Protein AF-A0A7G2JY87-F1 (afdb_monomer)

Solvent-accessible surface area (backbone atoms only — not comparable to full-atom values): 2193 Å² total; per-residue (Å²): 133,45,68,66,39,35,51,77,27,59,76,36,41,36,45,29,42,45,1,30,0,61,17,46,49,2,31,3,38,20,44,45,1,32,0,63,5,71,62,15,69,6,71,37,66,63,22,74,18,63,117

Structure (mmCIF, N/CA/C/O backbone):
data_AF-A0A7G2JY87-F1
#
_entry.id   AF-A0A7G2JY87-F1
#
loop_
_atom_site.group_PDB
_atom_site.id
_atom_site.type_symbol
_atom_site.label_atom_id
_atom_site.label_alt_id
_atom_site.label_comp_id
_atom_site.label_asym_id
_atom_site.label_entity_id
_atom_site.label_seq_id
_atom_site.pdbx_PDB_ins_code
_atom_site.Cartn_x
_atom_site.Cartn_y
_atom_site.Cartn_z
_atom_site.occupancy
_atom_site.B_iso_or_equiv
_atom_site.auth_seq_id
_atom_site.auth_comp_id
_atom_site.auth_asym_id
_atom_site.auth_atom_id
_atom_site.pdbx_PDB_model_num
ATOM 1 N N . MET A 1 1 ? 5.546 -13.920 1.214 1.00 50.62 1 MET A N 1
ATOM 2 C CA . MET A 1 1 ? 5.750 -12.736 2.075 1.00 50.62 1 MET A CA 1
ATOM 3 C C . MET A 1 1 ? 6.582 -11.728 1.301 1.00 50.62 1 MET A C 1
ATOM 5 O O . MET A 1 1 ? 7.712 -12.045 0.953 1.00 50.62 1 MET A O 1
ATOM 9 N N . GLY A 1 2 ? 5.999 -10.595 0.904 1.00 54.94 2 GLY A N 1
ATOM 10 C CA . GLY A 1 2 ? 6.719 -9.567 0.150 1.00 54.94 2 GLY A CA 1
ATOM 11 C C . GLY A 1 2 ? 7.762 -8.914 1.048 1.00 54.94 2 GLY A C 1
ATOM 12 O O . GLY A 1 2 ? 7.418 -8.428 2.120 1.00 54.94 2 GLY A O 1
ATOM 13 N N . ASN A 1 3 ? 9.025 -8.926 0.633 1.00 71.31 3 ASN A N 1
ATOM 14 C CA . ASN A 1 3 ? 10.068 -8.130 1.272 1.00 71.31 3 ASN A CA 1
ATOM 15 C C . ASN A 1 3 ? 9.556 -6.668 1.347 1.00 71.31 3 ASN A C 1
ATOM 17 O O . ASN A 1 3 ? 9.238 -6.079 0.314 1.00 71.31 3 ASN A O 1
ATOM 21 N N . SER A 1 4 ? 9.355 -6.137 2.556 1.00 87.44 4 SER A N 1
ATOM 22 C CA . SER A 1 4 ? 8.924 -4.747 2.807 1.00 87.44 4 SER A CA 1
ATOM 23 C C . SER A 1 4 ? 7.474 -4.358 2.453 1.00 87.44 4 SER A C 1
ATOM 25 O O . SER A 1 4 ? 7.219 -3.182 2.210 1.00 87.44 4 SER A O 1
ATOM 27 N N . ALA A 1 5 ? 6.509 -5.286 2.425 1.00 94.69 5 ALA A N 1
ATOM 28 C CA . ALA A 1 5 ? 5.092 -4.888 2.416 1.00 94.69 5 ALA A CA 1
ATOM 29 C C . ALA A 1 5 ? 4.710 -4.244 3.766 1.00 94.69 5 ALA A C 1
ATOM 31 O O . ALA A 1 5 ? 4.947 -4.837 4.817 1.00 94.69 5 ALA A O 1
ATOM 32 N N . ASN A 1 6 ? 4.117 -3.052 3.737 1.00 95.19 6 ASN A N 1
ATOM 33 C CA . ASN A 1 6 ? 3.726 -2.267 4.901 1.00 95.19 6 ASN A CA 1
ATOM 34 C C . ASN A 1 6 ? 2.205 -2.059 4.936 1.00 95.19 6 ASN A C 1
ATOM 36 O O . ASN A 1 6 ? 1.667 -1.259 4.175 1.00 95.19 6 ASN A O 1
ATOM 40 N N . ALA A 1 7 ? 1.528 -2.771 5.832 1.00 96.44 7 ALA A N 1
ATOM 41 C CA . ALA A 1 7 ? 0.116 -2.595 6.166 1.00 96.44 7 ALA A CA 1
ATOM 42 C C . ALA A 1 7 ? 0.033 -2.014 7.588 1.00 96.44 7 ALA A C 1
ATOM 44 O O . ALA A 1 7 ? -0.115 -2.758 8.555 1.00 96.44 7 ALA A O 1
ATOM 45 N N . SER A 1 8 ? 0.253 -0.703 7.735 1.00 95.12 8 SER A N 1
ATOM 46 C CA . SER A 1 8 ? 0.515 -0.089 9.051 1.00 95.12 8 SER A CA 1
ATOM 47 C C . SER A 1 8 ? -0.719 0.447 9.778 1.00 95.12 8 SER A C 1
ATOM 49 O O . SER A 1 8 ? -0.601 0.849 10.932 1.00 95.12 8 SER A O 1
ATOM 51 N N . ALA A 1 9 ? -1.881 0.508 9.124 1.00 96.31 9 ALA A N 1
ATOM 52 C CA . ALA A 1 9 ? -3.114 1.039 9.711 1.00 96.31 9 ALA A CA 1
ATOM 53 C C . ALA A 1 9 ? -4.204 -0.036 9.856 1.00 96.31 9 ALA A C 1
ATOM 55 O O . ALA A 1 9 ? -4.092 -1.141 9.318 1.00 96.31 9 ALA A O 1
ATOM 56 N N . ASN A 1 10 ? -5.278 0.295 10.580 1.00 96.75 10 ASN A N 1
ATOM 57 C CA . ASN A 1 10 ? -6.403 -0.615 10.795 1.00 96.75 10 ASN A CA 1
ATOM 58 C C . ASN A 1 10 ? -7.075 -1.011 9.475 1.00 96.75 10 ASN A C 1
ATOM 60 O O . ASN A 1 10 ? -7.294 -0.173 8.598 1.00 96.75 10 ASN A O 1
ATOM 64 N N . GLN A 1 11 ? -7.429 -2.296 9.375 1.00 97.00 11 GLN A N 1
ATOM 65 C CA . GLN A 1 11 ? -8.161 -2.866 8.237 1.00 97.00 11 GLN A CA 1
ATOM 66 C C . GLN A 1 11 ? -7.464 -2.629 6.885 1.00 97.00 11 GLN A C 1
ATOM 68 O O . GLN A 1 11 ? -8.119 -2.409 5.870 1.00 97.00 11 GLN A O 1
ATOM 73 N N . THR A 1 12 ? -6.129 -2.661 6.866 1.00 97.50 12 THR A N 1
ATOM 74 C CA . THR A 1 12 ? -5.344 -2.479 5.640 1.00 97.50 12 THR A CA 1
ATOM 75 C C . THR A 1 12 ? -4.937 -3.791 4.986 1.00 97.50 12 THR A C 1
ATOM 77 O O . THR A 1 12 ? -4.818 -4.831 5.635 1.00 97.50 12 THR A O 1
ATOM 80 N N . ILE A 1 13 ? -4.685 -3.729 3.679 1.00 97.06 13 ILE A N 1
ATOM 81 C CA . ILE A 1 13 ? -4.112 -4.827 2.898 1.00 97.06 13 ILE A CA 1
ATOM 82 C C . ILE A 1 13 ? -2.902 -4.284 2.140 1.00 97.06 13 ILE A C 1
ATOM 84 O O . ILE A 1 13 ? -3.052 -3.378 1.328 1.00 97.06 13 ILE A O 1
ATOM 88 N N . ALA A 1 14 ? -1.715 -4.850 2.369 1.00 97.38 14 ALA A N 1
ATOM 89 C CA . ALA A 1 14 ? -0.510 -4.546 1.596 1.00 97.38 14 ALA A CA 1
ATOM 90 C C . ALA A 1 14 ? 0.090 -5.835 1.027 1.00 97.38 14 ALA A C 1
ATOM 92 O O . ALA A 1 14 ? 0.597 -6.682 1.764 1.00 97.38 14 ALA A O 1
ATOM 93 N N . ILE A 1 15 ? 0.026 -5.999 -0.293 1.00 96.25 15 ILE A N 1
ATOM 94 C CA . ILE A 1 15 ? 0.492 -7.198 -0.993 1.00 96.25 15 ILE A CA 1
ATOM 95 C C . ILE A 1 15 ? 1.426 -6.783 -2.131 1.00 96.25 15 ILE A C 1
ATOM 97 O O . ILE A 1 15 ? 1.016 -6.131 -3.085 1.00 96.25 15 ILE A O 1
ATOM 101 N N . GLY A 1 16 ? 2.686 -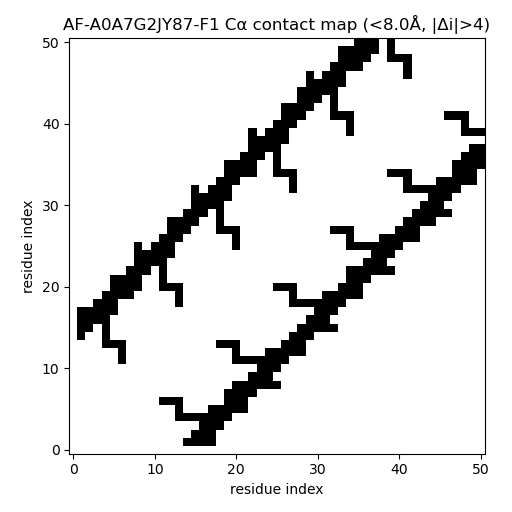7.211 -2.046 1.00 95.06 16 GLY A N 1
ATOM 102 C CA . GLY A 1 16 ? 3.737 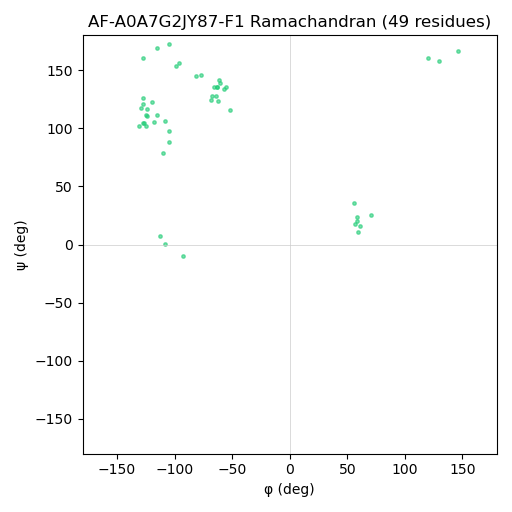-6.901 -3.019 1.00 95.06 16 GLY A CA 1
ATOM 103 C C . GLY A 1 16 ? 5.000 -6.374 -2.339 1.00 95.06 16 GLY A C 1
ATOM 104 O O . GLY A 1 16 ? 4.957 -5.908 -1.203 1.00 95.06 16 GLY A O 1
ATOM 105 N N . ARG A 1 17 ? 6.157 -6.478 -3.004 1.00 95.44 17 ARG A N 1
ATOM 106 C CA . ARG A 1 17 ? 7.413 -5.908 -2.484 1.00 95.44 17 ARG A CA 1
ATOM 107 C C . ARG A 1 17 ? 7.278 -4.383 -2.422 1.00 95.44 17 ARG A C 1
ATOM 109 O O . ARG A 1 17 ? 6.911 -3.778 -3.426 1.00 95.44 17 ARG A O 1
ATOM 116 N N . SER A 1 18 ? 7.565 -3.786 -1.268 1.00 95.38 18 SER A N 1
ATOM 117 C CA . SER A 1 18 ? 7.412 -2.340 -1.015 1.00 95.38 18 SER A CA 1
ATOM 118 C C . SER A 1 18 ? 5.983 -1.779 -1.147 1.00 95.38 18 SER A C 1
ATOM 120 O O . SER A 1 18 ? 5.825 -0.567 -1.258 1.00 95.38 18 SER A O 1
ATOM 122 N N . ALA A 1 19 ? 4.937 -2.615 -1.152 1.00 97.75 19 ALA A N 1
ATOM 123 C CA . ALA A 1 19 ? 3.558 -2.119 -1.091 1.00 97.75 19 ALA A CA 1
ATOM 124 C C . ALA A 1 19 ? 3.319 -1.392 0.244 1.00 97.75 19 ALA A C 1
ATOM 126 O O . ALA A 1 19 ? 3.707 -1.910 1.284 1.00 97.75 19 ALA A O 1
ATOM 127 N N . ASN A 1 20 ? 2.676 -0.227 0.236 1.00 97.44 20 ASN A N 1
ATOM 128 C CA . ASN A 1 20 ? 2.464 0.617 1.408 1.00 97.44 20 ASN A CA 1
ATOM 129 C C . ASN A 1 20 ? 0.994 1.042 1.521 1.00 97.44 20 ASN A C 1
ATOM 131 O O . ASN A 1 20 ? 0.557 1.952 0.820 1.00 97.44 20 ASN A O 1
ATOM 135 N N . ALA A 1 21 ? 0.248 0.394 2.412 1.00 98.12 21 ALA A N 1
ATOM 136 C CA . ALA A 1 21 ? -1.091 0.786 2.835 1.00 98.12 21 ALA A CA 1
ATOM 137 C C . ALA A 1 21 ? -1.003 1.412 4.236 1.00 98.12 21 ALA A C 1
ATOM 139 O O . ALA A 1 21 ? -0.922 0.701 5.241 1.00 98.12 21 ALA A O 1
ATOM 140 N N . SER A 1 22 ? -0.970 2.747 4.306 1.00 97.12 22 SER A N 1
ATOM 141 C CA . SER A 1 22 ? -0.617 3.471 5.539 1.00 97.12 22 SER A CA 1
ATOM 142 C C . SER A 1 22 ? -1.774 4.179 6.245 1.00 97.12 22 SER A C 1
ATOM 144 O O . SER A 1 22 ? -1.559 4.798 7.290 1.00 97.12 22 SER A O 1
ATOM 146 N N . LYS A 1 23 ? -2.996 4.088 5.710 1.00 98.06 23 LYS A N 1
ATOM 147 C CA . LYS A 1 23 ? -4.207 4.708 6.273 1.00 98.06 23 LYS A CA 1
ATOM 148 C C . LYS A 1 23 ? -5.337 3.709 6.458 1.00 98.06 23 LYS A C 1
ATOM 150 O O . LYS A 1 23 ? -5.322 2.636 5.870 1.00 98.06 23 LYS A O 1
ATOM 155 N N . GLU A 1 24 ? -6.301 4.062 7.301 1.00 97.88 24 GLU A N 1
ATOM 156 C CA . GLU A 1 24 ? -7.417 3.186 7.655 1.00 97.88 24 GLU A CA 1
ATOM 157 C C . GLU A 1 24 ? -8.175 2.710 6.409 1.00 97.88 24 GLU A C 1
ATOM 159 O O . GLU A 1 24 ? -8.462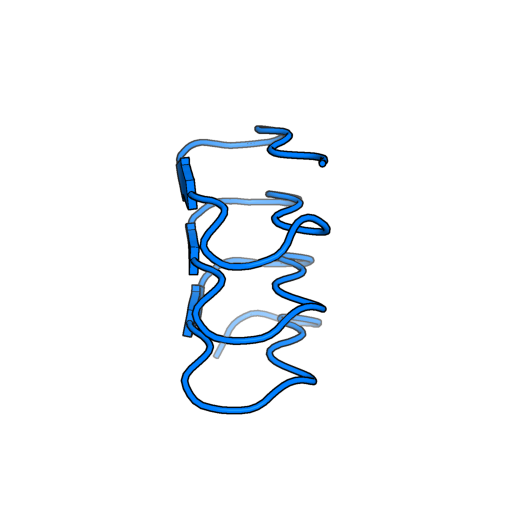 3.505 5.510 1.00 97.88 24 GLU A O 1
ATOM 164 N N . ASN A 1 25 ? -8.501 1.414 6.358 1.00 97.62 25 ASN A N 1
ATOM 165 C CA . ASN A 1 25 ? -9.204 0.775 5.240 1.00 97.62 25 ASN A CA 1
ATOM 166 C C . ASN A 1 25 ? -8.487 0.890 3.873 1.00 97.62 25 ASN A C 1
ATOM 168 O O . ASN A 1 25 ? -9.128 0.757 2.830 1.00 97.62 25 ASN A O 1
ATOM 172 N N . ALA A 1 26 ? -7.177 1.161 3.846 1.00 98.31 26 ALA A N 1
ATOM 173 C CA . ALA A 1 26 ? -6.411 1.279 2.607 1.00 98.31 26 ALA A CA 1
ATOM 174 C C . ALA A 1 26 ? -5.979 -0.084 2.031 1.00 98.31 26 ALA A C 1
ATOM 176 O O . ALA A 1 26 ? -5.614 -1.010 2.762 1.00 98.31 26 ALA A O 1
ATOM 177 N N . ILE A 1 27 ? -5.953 -0.188 0.701 1.00 98.06 27 ILE A N 1
ATOM 178 C CA . ILE A 1 27 ? -5.534 -1.387 -0.039 1.00 98.06 27 ILE A CA 1
ATOM 179 C C . ILE A 1 27 ? -4.399 -1.017 -0.996 1.00 98.06 27 ILE A C 1
ATOM 181 O O . ILE A 1 27 ? -4.609 -0.257 -1.935 1.00 98.06 2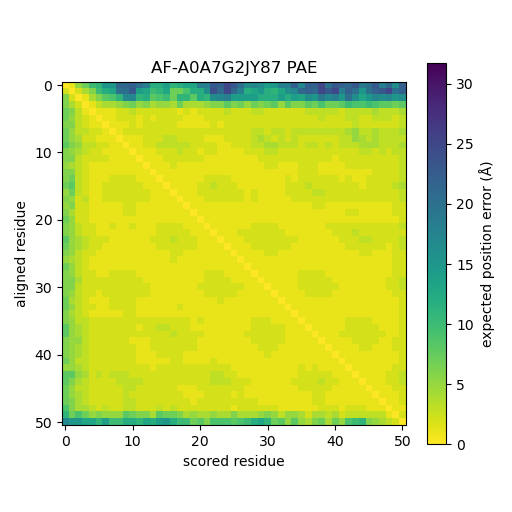7 ILE A O 1
ATOM 185 N N . ALA A 1 28 ? -3.212 -1.587 -0.790 1.00 98.25 28 ALA A N 1
ATOM 186 C CA . ALA A 1 28 ? -2.059 -1.491 -1.681 1.00 98.25 28 ALA A CA 1
ATOM 187 C C . ALA A 1 28 ? -1.718 -2.879 -2.249 1.00 98.25 28 ALA A C 1
ATOM 189 O O . ALA A 1 28 ? -1.262 -3.767 -1.527 1.00 98.25 28 ALA A O 1
ATOM 190 N N . LEU A 1 29 ? -1.922 -3.075 -3.551 1.00 97.25 29 LEU A N 1
ATOM 191 C CA . LEU A 1 29 ? -1.677 -4.343 -4.241 1.00 97.25 29 LEU A CA 1
ATOM 192 C C . LEU A 1 29 ? -0.757 -4.118 -5.446 1.00 97.25 29 LEU A C 1
ATOM 194 O O . LEU A 1 29 ? -1.200 -3.628 -6.479 1.00 97.25 29 LEU A O 1
ATOM 198 N N . GLY A 1 30 ? 0.515 -4.502 -5.337 1.00 97.00 30 GLY A N 1
ATOM 199 C CA . GLY A 1 30 ? 1.513 -4.369 -6.402 1.00 97.00 30 GLY A CA 1
ATOM 200 C C . GLY A 1 30 ? 2.922 -4.087 -5.879 1.00 97.00 30 GLY A C 1
ATOM 201 O O . GLY A 1 30 ? 3.115 -3.752 -4.712 1.00 97.00 30 GLY A O 1
ATOM 202 N N . TYR A 1 31 ? 3.938 -4.221 -6.739 1.00 96.25 31 TYR A N 1
ATOM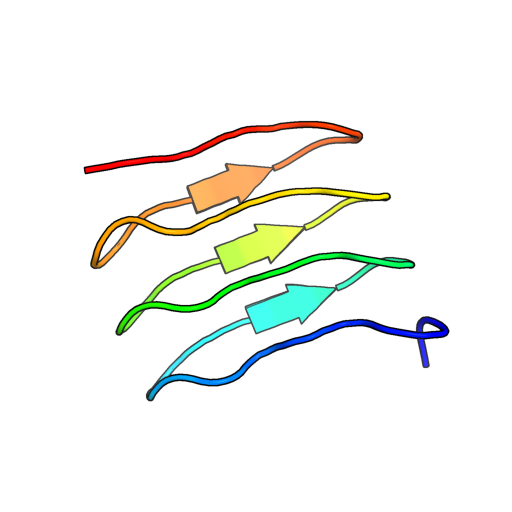 203 C CA . TYR A 1 31 ? 5.287 -3.737 -6.419 1.00 96.25 31 TYR A CA 1
ATOM 204 C C . TYR A 1 31 ? 5.240 -2.218 -6.228 1.00 96.25 31 TYR A C 1
ATOM 206 O O . TYR A 1 31 ? 4.803 -1.517 -7.133 1.00 96.25 31 TYR A O 1
ATOM 214 N N . ASN A 1 32 ? 5.670 -1.722 -5.067 1.00 96.56 32 ASN A N 1
ATOM 215 C CA . ASN A 1 32 ? 5.714 -0.289 -4.758 1.00 96.56 32 ASN A CA 1
ATOM 216 C C . ASN A 1 32 ? 4.352 0.447 -4.847 1.00 96.56 32 ASN A C 1
ATOM 218 O O . ASN A 1 32 ? 4.314 1.662 -5.036 1.00 96.56 32 ASN A O 1
ATOM 222 N N . ALA A 1 33 ? 3.226 -0.265 -4.712 1.00 98.19 33 ALA A N 1
ATOM 223 C CA . ALA A 1 33 ? 1.902 0.358 -4.641 1.00 98.19 33 ALA A CA 1
ATOM 224 C C . ALA A 1 33 ? 1.764 1.195 -3.355 1.00 98.19 33 ALA A C 1
ATOM 226 O O . ALA A 1 33 ? 2.142 0.729 -2.285 1.00 98.19 33 ALA A O 1
ATOM 227 N N . GLN A 1 34 ? 1.209 2.406 -3.430 1.00 98.06 34 GLN A N 1
ATOM 228 C CA . GLN A 1 34 ? 1.098 3.350 -2.311 1.00 98.06 34 GLN A CA 1
ATOM 229 C C . GLN A 1 34 ? -0.355 3.787 -2.104 1.00 98.06 34 GLN A C 1
ATOM 231 O O . GLN A 1 34 ? -0.860 4.647 -2.821 1.00 98.06 34 GLN A O 1
ATOM 236 N N . ALA A 1 35 ? -1.018 3.221 -1.099 1.00 98.31 35 ALA A N 1
ATOM 237 C CA . ALA A 1 35 ? -2.340 3.628 -0.634 1.00 98.31 35 ALA A CA 1
ATOM 238 C C . ALA A 1 35 ? -2.196 4.406 0.686 1.00 98.31 35 ALA A C 1
ATOM 240 O O . ALA A 1 35 ? -2.188 3.832 1.778 1.00 98.31 35 ALA A O 1
ATOM 241 N N . THR A 1 36 ? -2.012 5.722 0.578 1.00 97.38 36 THR A N 1
ATOM 242 C CA . THR A 1 36 ? -1.708 6.624 1.706 1.00 97.38 36 THR A CA 1
ATOM 243 C C . THR A 1 36 ? -2.840 7.608 2.025 1.00 97.38 36 THR A C 1
ATOM 245 O O . THR A 1 36 ? -2.660 8.477 2.880 1.00 97.38 36 THR A O 1
ATOM 248 N N . GLY A 1 37 ? -4.001 7.462 1.376 1.00 97.75 37 GLY A N 1
ATOM 249 C CA . GLY A 1 37 ? -5.274 8.091 1.751 1.00 97.75 37 GLY A CA 1
ATOM 250 C C . GLY A 1 37 ? -6.192 7.137 2.531 1.00 97.75 37 GLY A C 1
ATOM 251 O O . GLY A 1 37 ? -6.099 5.918 2.387 1.00 97.75 37 GLY A O 1
ATOM 252 N N . GLU A 1 38 ? -7.082 7.670 3.372 1.00 97.25 38 GLU A N 1
ATOM 253 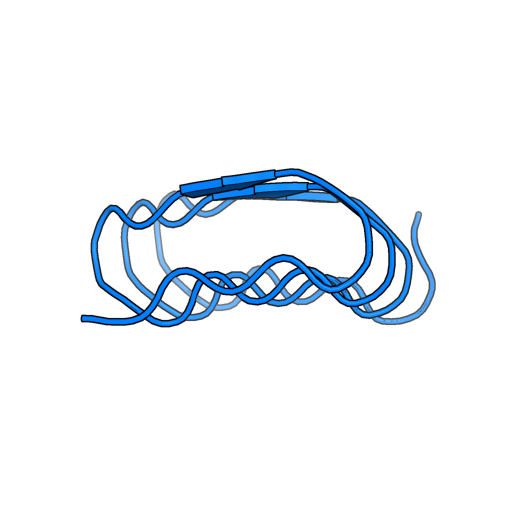C CA . GLU A 1 38 ? -8.103 6.856 4.054 1.00 97.25 38 GLU A CA 1
ATOM 254 C C . GLU A 1 38 ? -9.055 6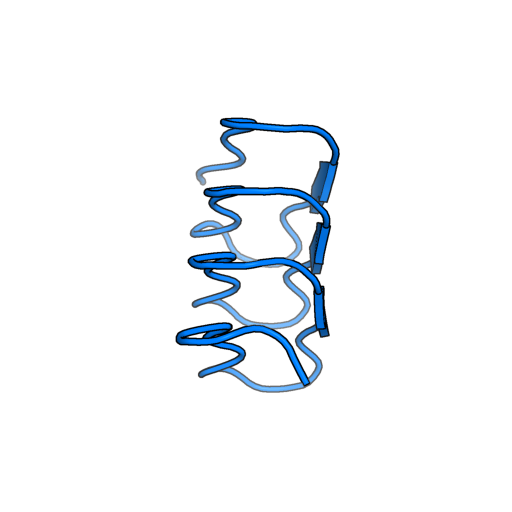.216 3.039 1.00 97.25 38 GLU A C 1
ATOM 256 O O . GLU A 1 38 ? -9.512 6.881 2.113 1.00 97.25 38 GLU A O 1
ATOM 261 N N . ARG A 1 39 ? -9.362 4.923 3.214 1.00 97.19 39 ARG A N 1
ATOM 262 C CA . ARG A 1 39 ? -10.185 4.123 2.283 1.00 97.19 39 ARG A CA 1
ATOM 263 C C . ARG A 1 39 ? -9.642 4.085 0.842 1.00 97.19 39 ARG A C 1
ATOM 265 O O . ARG A 1 39 ? -10.378 3.752 -0.085 1.00 97.19 39 ARG A O 1
ATOM 272 N N . ALA A 1 40 ? -8.369 4.424 0.633 1.00 98.06 40 ALA A N 1
ATOM 273 C CA . ALA A 1 40 ? -7.763 4.481 -0.692 1.00 98.06 40 ALA A CA 1
ATOM 274 C C . ALA A 1 40 ? -7.427 3.082 -1.237 1.00 98.06 40 ALA A C 1
ATOM 276 O O . ALA A 1 40 ? -7.008 2.196 -0.492 1.00 98.06 40 ALA A O 1
ATOM 277 N N . SER A 1 41 ? -7.544 2.894 -2.554 1.00 98.00 41 SER A N 1
ATOM 278 C CA . SER A 1 41 ? -7.169 1.646 -3.230 1.00 98.00 41 SER A CA 1
ATOM 279 C C . SER A 1 41 ? -6.145 1.915 -4.333 1.00 98.00 41 SER A C 1
ATOM 281 O O . SER A 1 41 ? -6.458 2.536 -5.346 1.00 98.00 41 SER A O 1
ATOM 283 N N . ALA A 1 42 ? -4.909 1.462 -4.124 1.00 98.12 42 ALA A N 1
ATOM 284 C CA . ALA A 1 42 ? -3.820 1.507 -5.093 1.00 98.12 42 ALA A CA 1
ATOM 285 C C . ALA A 1 42 ? -3.542 0.088 -5.605 1.00 98.12 42 ALA A C 1
ATOM 287 O O . ALA A 1 42 ? -2.970 -0.742 -4.894 1.00 98.12 42 ALA A O 1
ATOM 288 N N . VAL A 1 43 ? -3.953 -0.192 -6.842 1.00 97.62 43 VAL A N 1
ATOM 289 C CA . VAL A 1 43 ? -3.821 -1.512 -7.469 1.00 97.62 43 VAL A CA 1
ATOM 290 C C . VAL A 1 43 ? -2.969 -1.403 -8.730 1.00 97.62 43 VAL A C 1
ATOM 292 O O . VAL A 1 43 ? -3.299 -0.659 -9.648 1.00 97.62 43 VAL A O 1
ATOM 295 N N . GLY A 1 44 ? -1.881 -2.166 -8.767 1.00 97.56 44 GLY A N 1
ATOM 296 C CA . GLY A 1 44 ? -0.888 -2.183 -9.837 1.00 97.56 44 GLY A CA 1
ATOM 297 C C . GLY A 1 44 ? 0.516 -1.802 -9.345 1.00 97.56 44 GLY A C 1
ATOM 298 O O . GLY A 1 44 ? 0.660 -1.204 -8.275 1.00 97.56 44 GLY A O 1
ATOM 299 N N . PRO A 1 45 ? 1.577 -2.154 -10.095 1.00 96.81 45 PRO A N 1
ATOM 300 C CA . PRO A 1 45 ? 2.926 -1.672 -9.815 1.00 96.81 45 PRO A CA 1
ATOM 301 C C . PRO A 1 45 ? 2.976 -0.139 -9.823 1.00 96.81 45 PRO A C 1
ATOM 303 O O . PRO A 1 45 ? 2.409 0.484 -10.717 1.00 96.81 45 PRO A O 1
ATOM 306 N N . ASP A 1 46 ? 3.623 0.452 -8.817 1.00 97.69 46 ASP A N 1
ATOM 307 C CA . ASP A 1 46 ? 3.816 1.901 -8.653 1.00 97.69 46 ASP A CA 1
ATOM 308 C C . ASP A 1 46 ? 2.522 2.745 -8.567 1.00 97.69 46 ASP A C 1
ATOM 310 O O . ASP A 1 46 ? 2.578 3.979 -8.586 1.00 97.69 46 ASP A O 1
ATOM 314 N N . ALA A 1 47 ? 1.353 2.106 -8.431 1.00 98.19 47 ALA A N 1
ATOM 315 C CA . ALA A 1 47 ? 0.068 2.786 -8.295 1.00 98.19 47 ALA A CA 1
ATOM 316 C C . ALA A 1 47 ? 0.037 3.660 -7.032 1.00 98.19 47 ALA A C 1
ATOM 318 O O . ALA A 1 47 ? 0.535 3.258 -5.980 1.00 98.19 47 ALA A O 1
ATOM 319 N N . LYS A 1 48 ? -0.584 4.842 -7.114 1.00 98.00 48 LYS A N 1
ATOM 320 C CA . LYS A 1 48 ? -0.709 5.777 -5.988 1.00 98.00 48 LYS A CA 1
ATOM 321 C C . LYS A 1 48 ? -2.162 6.170 -5.780 1.00 98.00 48 LYS A C 1
ATOM 323 O O . LYS A 1 48 ? -2.803 6.665 -6.701 1.00 98.00 48 LYS A O 1
ATOM 328 N N . ALA A 1 49 ? -2.642 5.992 -4.560 1.00 97.19 49 ALA A N 1
ATOM 329 C CA . ALA A 1 49 ? -3.938 6.457 -4.106 1.00 97.19 49 ALA A CA 1
ATOM 330 C C . ALA A 1 49 ? -3.721 7.269 -2.823 1.00 97.19 49 ALA A C 1
ATOM 332 O O . ALA A 1 49 ? -3.396 6.730 -1.761 1.00 97.19 49 ALA A O 1
ATOM 333 N N . ILE A 1 50 ? -3.814 8.585 -2.978 1.00 94.06 50 ILE A N 1
ATOM 334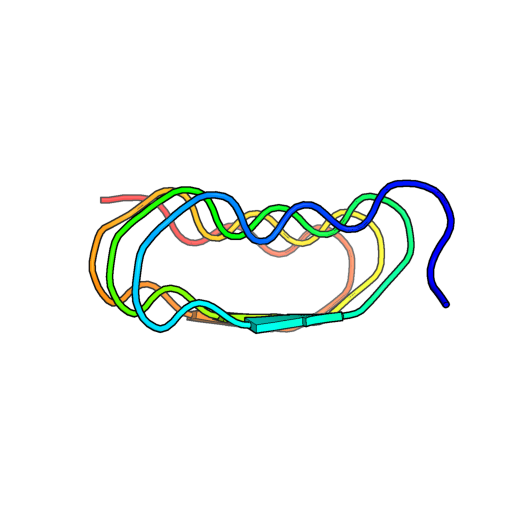 C CA . ILE A 1 50 ? -3.638 9.598 -1.933 1.00 94.06 50 ILE A CA 1
ATOM 335 C C . ILE A 1 50 ? -5.013 10.16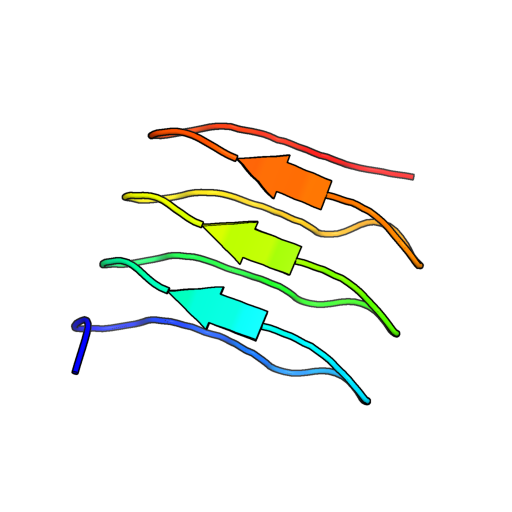3 -1.533 1.00 94.06 50 ILE A C 1
ATOM 337 O O . ILE A 1 50 ? -6.012 9.792 -2.149 1.00 94.06 50 ILE A O 1
ATOM 341 N N . ALA A 1 51 ? -5.062 10.993 -0.485 1.00 83.81 51 ALA A N 1
ATOM 342 C CA . ALA A 1 51 ? -6.283 11.694 -0.068 1.00 83.81 51 ALA A CA 1
ATOM 343 C C . ALA A 1 51 ? -6.811 12.649 -1.151 1.00 83.81 51 ALA A C 1
ATOM 345 O O . ALA A 1 51 ? -5.967 13.229 -1.875 1.00 83.81 51 ALA A O 1
#

Foldseek 3Di:
DACCFAQPEDCEATDHHCFHQHEDCEYTAEHNFAGDDHVFYFHYHVGYTHD

Sequence (51 aa):
MGNSANASANQTIAIGRSANASKENAIALGYNAQATGERASAVGPDAKAIA

Secondary structure (DSSP, 8-state):
--TT-EE-STT-EEESTT-EE-STT-EEESTT-EE-STT-EEESTT-EE--

Mean predicted aligned error: 2.83 Å

Radius of gyration: 8.73 Å; Cα contacts (8 Å, |Δi|>4): 181; chains: 1; bounding box: 20×24×21 Å

Nearest PDB structures (foldseek):
  3s6l-assembly2_D  TM=1.001E+00  e=2.420E-01  Burkholderia pseudomallei 1710b
  2xqh-assembly1_A  TM=1.009E+00  e=4.026E-01  Escherichia coli
  2yo3-assembly1_C  TM=8.766E-01  e=4.026E-01  Saccharomyces cerevisiae
  2yo3-assembly1_A  TM=9.091E-01  e=6.697E-01  Saccharomyces cerevisiae

InterPro domains:
  IPR008640 Trimeric autotransporter adhesin YadA-like, head domain [PF05658] (1-19)
  IPR008640 Trimeric autotransporter adhesin YadA-like, head domain [PF05658] (21-47)
  IPR011049 Serralysin-like metalloprotease, C-terminal [G3DSA:2.150.10.10] (1-51)
  IPR011049 Serralysin-like metalloprotease, C-terminal [SSF101967] (2-49)

Organism: NCBI:txid456482

pLDDT: mean 94.41, std 9.45, range [50.62, 98.31]